Protein AF-A0A521E0T3-F1 (afdb_monomer)

Organism: NCBI:txid686389

Sequence (88 aa):
MTITATIDEHEAVTLTYTRMNTTSNLGVPDAADFASDLKSTFNPDQGNIYRDAYNVLVQPEGVTVEVHPHSFPIPWQHIASVVDQLRA

Solvent-accessible surface area (backbone atoms only — not comparable to full-atom values): 5065 Å² total; per-residue (Å²): 123,50,76,48,43,45,73,46,101,83,42,30,24,39,40,35,40,43,50,104,86,47,78,49,78,44,73,42,73,47,30,67,62,49,29,50,53,61,58,46,56,74,40,89,87,46,67,64,47,81,53,99,73,39,32,42,39,67,48,96,72,24,35,36,40,35,33,89,98,46,72,49,81,43,44,56,92,46,47,65,59,38,36,49,48,53,72,111

Mean predicted aligned error: 5.28 Å

Secondary structure (DSSP, 8-state):
-EEEEEE-TTS-EEEEEEETTEEEEEEES-HHHHHHHHHHTTSTT---EE-SS-EEEEETTEEEEEETTEEEEEEHHHHHHHHHHTT-

Structure (mmCIF, N/CA/C/O backbone):
data_AF-A0A521E0T3-F1
#
_entry.id   AF-A0A521E0T3-F1
#
loop_
_atom_site.group_PDB
_atom_site.id
_atom_site.type_symbol
_atom_site.label_atom_id
_atom_site.label_alt_id
_atom_site.label_comp_id
_atom_site.label_asym_id
_atom_site.label_entity_id
_atom_site.label_seq_id
_atom_site.pdbx_PDB_ins_code
_atom_site.Cartn_x
_atom_site.Cartn_y
_atom_site.Cartn_z
_atom_site.occupancy
_atom_site.B_iso_or_equiv
_atom_site.auth_seq_id
_atom_site.auth_comp_id
_atom_site.auth_asym_id
_atom_site.auth_atom_id
_atom_site.pdbx_PDB_model_num
ATOM 1 N N . MET A 1 1 ? -16.495 5.252 -1.110 1.00 67.12 1 MET A N 1
ATOM 2 C CA . MET A 1 1 ? -15.022 5.326 -1.087 1.00 67.12 1 MET A CA 1
ATOM 3 C C . MET A 1 1 ? -14.544 4.301 -2.082 1.00 67.12 1 MET A C 1
ATOM 5 O O . MET A 1 1 ? -15.016 3.172 -2.003 1.00 67.12 1 MET A O 1
ATOM 9 N N . THR A 1 2 ? -13.707 4.710 -3.028 1.00 78.81 2 THR A N 1
ATOM 10 C CA . THR A 1 2 ? -13.255 3.843 -4.120 1.00 78.81 2 THR A CA 1
ATOM 11 C C . THR A 1 2 ? -11.740 3.920 -4.189 1.00 78.81 2 THR A C 1
ATOM 13 O O . THR A 1 2 ? -11.184 5.018 -4.128 1.00 78.81 2 THR A O 1
ATOM 16 N N . ILE A 1 3 ? -11.101 2.755 -4.267 1.00 79.69 3 ILE A N 1
ATOM 17 C CA . ILE A 1 3 ? -9.666 2.614 -4.498 1.00 79.69 3 ILE A CA 1
ATOM 18 C C . ILE A 1 3 ? -9.510 1.926 -5.847 1.00 79.69 3 ILE A C 1
ATOM 20 O O . ILE A 1 3 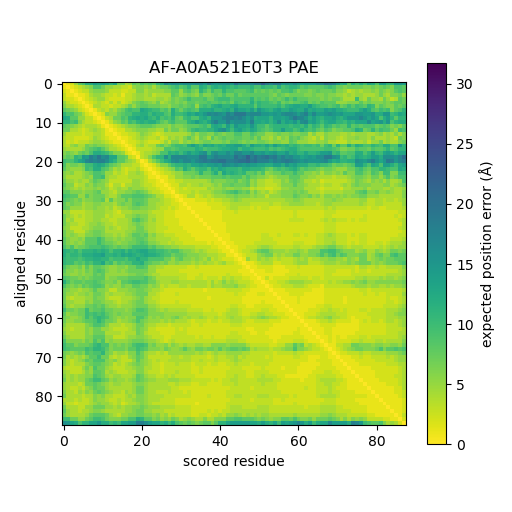? -10.129 0.886 -6.077 1.00 79.69 3 ILE A O 1
ATOM 24 N N . THR A 1 4 ? -8.719 2.526 -6.726 1.00 81.38 4 THR A N 1
ATOM 25 C CA . THR A 1 4 ? -8.339 1.943 -8.013 1.00 81.38 4 THR A CA 1
ATOM 26 C C . THR A 1 4 ? -6.825 1.836 -8.082 1.00 81.38 4 THR A C 1
ATOM 28 O O . THR A 1 4 ? -6.130 2.806 -7.786 1.00 81.38 4 THR A O 1
ATOM 31 N N . ALA A 1 5 ? -6.318 0.679 -8.478 1.00 78.62 5 ALA A N 1
ATOM 32 C CA . ALA A 1 5 ? -4.919 0.448 -8.788 1.00 78.62 5 ALA A CA 1
ATOM 33 C C . ALA A 1 5 ? -4.768 0.299 -10.303 1.00 78.62 5 ALA A C 1
ATOM 35 O O . ALA A 1 5 ? -5.527 -0.437 -10.930 1.00 78.62 5 ALA A O 1
ATOM 36 N N . THR A 1 6 ? -3.819 1.018 -10.893 1.00 81.12 6 THR A N 1
ATOM 37 C CA . THR A 1 6 ? -3.524 0.946 -12.331 1.00 81.12 6 THR A CA 1
ATOM 38 C C . THR A 1 6 ? -2.037 0.735 -12.536 1.00 81.12 6 THR A C 1
ATOM 40 O O . THR A 1 6 ? -1.246 1.400 -11.872 1.00 81.12 6 THR A O 1
ATOM 43 N N . ILE A 1 7 ? -1.665 -0.158 -13.447 1.00 75.94 7 ILE A N 1
ATOM 44 C CA . ILE A 1 7 ? -0.269 -0.428 -13.802 1.00 75.94 7 ILE A CA 1
ATOM 45 C C . ILE A 1 7 ? 0.085 0.409 -15.031 1.00 75.94 7 ILE A C 1
ATOM 47 O O . ILE A 1 7 ? -0.667 0.427 -16.004 1.00 75.94 7 ILE A O 1
ATOM 51 N N . ASP A 1 8 ? 1.198 1.127 -14.956 1.00 72.62 8 ASP A N 1
ATOM 52 C CA . ASP A 1 8 ? 1.769 1.889 -16.064 1.00 72.62 8 ASP A CA 1
ATOM 53 C C . ASP A 1 8 ? 2.696 1.018 -16.935 1.00 72.62 8 ASP A C 1
ATOM 55 O O . ASP A 1 8 ? 3.104 -0.075 -16.540 1.00 72.62 8 ASP A O 1
ATOM 59 N N . GLU A 1 9 ? 3.070 1.520 -18.114 1.00 62.25 9 GLU A N 1
ATOM 60 C CA . GLU A 1 9 ? 3.959 0.872 -19.091 1.00 62.25 9 GLU A CA 1
ATOM 61 C C . GLU A 1 9 ? 5.326 0.465 -18.501 1.00 62.25 9 GLU A C 1
ATOM 63 O O . GLU A 1 9 ? 5.992 -0.427 -19.025 1.00 62.25 9 GLU A O 1
ATOM 68 N N . HIS A 1 10 ? 5.728 1.094 -17.393 1.00 65.00 10 HIS A N 1
ATOM 69 C CA . HIS A 1 10 ? 6.948 0.802 -16.635 1.00 65.00 10 HIS A CA 1
ATOM 70 C C . HIS A 1 10 ? 6.758 -0.155 -15.442 1.00 65.00 10 HIS A C 1
ATOM 72 O O . HIS A 1 10 ? 7.592 -0.168 -14.539 1.00 65.00 10 HIS A O 1
ATOM 78 N N . GLU A 1 11 ? 5.655 -0.909 -15.385 1.00 68.44 11 GLU A N 1
ATOM 79 C CA . GLU A 1 11 ? 5.303 -1.813 -14.270 1.00 68.44 11 GLU A CA 1
ATOM 80 C C . GLU A 1 11 ? 5.107 -1.093 -12.919 1.00 68.44 11 GLU A C 1
ATOM 82 O O . GLU A 1 11 ? 5.008 -1.722 -11.864 1.00 68.44 11 GLU A O 1
ATOM 87 N N . ALA A 1 12 ? 5.007 0.239 -12.935 1.00 73.00 12 ALA A N 1
ATOM 88 C CA . ALA A 1 12 ? 4.712 1.049 -11.763 1.00 73.00 12 ALA A CA 1
ATOM 89 C C . ALA A 1 12 ? 3.199 1.099 -11.513 1.00 73.00 12 ALA A C 1
ATOM 91 O O . ALA A 1 12 ? 2.404 1.380 -12.407 1.00 73.00 12 ALA A O 1
ATOM 92 N N . VAL A 1 13 ? 2.791 0.869 -10.272 1.00 78.81 13 VAL A N 1
ATOM 93 C CA . VAL A 1 13 ? 1.403 0.963 -9.822 1.00 78.81 13 VAL A CA 1
ATOM 94 C C . VAL A 1 13 ? 1.083 2.388 -9.424 1.00 78.81 13 VAL A C 1
ATOM 96 O O . VAL A 1 13 ? 1.762 2.965 -8.589 1.00 78.81 13 VAL A O 1
ATOM 99 N N . THR A 1 14 ? -0.026 2.927 -9.906 1.00 81.94 14 THR A N 1
ATOM 100 C CA . THR A 1 14 ? -0.651 4.108 -9.312 1.00 81.94 14 THR A CA 1
ATOM 101 C C . THR A 1 14 ? -1.871 3.683 -8.504 1.00 81.94 14 THR A C 1
ATOM 103 O O . THR A 1 14 ? -2.891 3.270 -9.057 1.00 81.94 14 THR A O 1
ATOM 106 N N . LEU A 1 15 ? -1.787 3.805 -7.181 1.00 80.06 15 LEU A N 1
ATOM 107 C CA . LEU A 1 15 ? -2.929 3.681 -6.281 1.00 80.06 15 LEU A CA 1
ATOM 108 C C . LEU A 1 15 ? -3.663 5.014 -6.228 1.00 80.06 15 LEU A C 1
ATOM 110 O O . LEU A 1 15 ? -3.089 6.020 -5.825 1.00 80.06 15 LEU A O 1
ATOM 114 N N . THR A 1 16 ? -4.935 5.025 -6.606 1.00 82.44 16 THR A N 1
ATOM 115 C CA . THR A 1 16 ? -5.789 6.212 -6.572 1.00 82.44 16 THR A CA 1
ATOM 116 C C . THR A 1 16 ? -6.906 6.019 -5.556 1.00 82.44 16 THR A C 1
ATOM 118 O O . THR A 1 16 ? -7.676 5.063 -5.632 1.00 82.44 16 THR A O 1
ATOM 121 N N . TYR A 1 17 ? -7.001 6.937 -4.599 1.00 81.25 17 TYR A N 1
ATOM 122 C CA . TYR A 1 17 ? -8.046 6.986 -3.581 1.00 81.25 17 TYR A CA 1
ATOM 123 C C . TYR A 1 17 ? -8.961 8.170 -3.835 1.00 81.25 17 TYR A C 1
ATOM 125 O O . TYR A 1 17 ? -8.480 9.299 -3.843 1.00 81.25 17 TYR A O 1
ATOM 133 N N . THR A 1 18 ? -10.270 7.938 -3.948 1.00 73.56 18 THR A N 1
ATOM 134 C CA . THR A 1 18 ? -11.261 9.021 -3.999 1.00 73.56 18 THR A CA 1
ATOM 135 C C . THR A 1 18 ? -12.214 8.934 -2.807 1.00 73.56 18 THR A C 1
ATOM 137 O O . THR A 1 18 ? -13.006 7.987 -2.674 1.00 73.56 18 THR A O 1
ATOM 140 N N . ARG A 1 19 ? -12.190 9.958 -1.942 1.00 71.25 19 ARG A N 1
ATOM 141 C CA . ARG A 1 19 ? -13.168 10.134 -0.856 1.00 71.25 19 ARG A CA 1
ATOM 142 C C . ARG A 1 19 ? -13.799 11.507 -0.917 1.00 71.25 19 ARG A C 1
ATOM 144 O O . ARG A 1 19 ? -13.131 12.494 -0.652 1.00 71.25 19 ARG A O 1
ATOM 151 N N . MET A 1 20 ? -15.113 11.510 -1.147 1.00 59.38 20 MET A N 1
ATOM 152 C CA . MET A 1 20 ? -16.046 12.642 -1.072 1.00 59.38 20 MET A CA 1
ATOM 153 C C . MET A 1 20 ? -15.671 13.843 -1.965 1.00 59.38 20 MET A C 1
ATOM 155 O O . MET A 1 20 ? -16.474 14.186 -2.822 1.00 59.38 20 MET A O 1
ATOM 159 N N . ASN A 1 21 ? -14.469 14.418 -1.861 1.00 66.75 21 ASN A N 1
ATOM 160 C CA . ASN A 1 21 ? -13.962 15.514 -2.693 1.00 66.75 21 ASN A CA 1
ATOM 161 C C . ASN A 1 21 ? -12.424 15.515 -2.854 1.00 66.75 21 ASN A C 1
ATOM 163 O O . ASN A 1 21 ? -11.890 16.423 -3.485 1.00 66.75 21 ASN A O 1
ATOM 167 N N . THR A 1 22 ? -11.700 14.546 -2.280 1.00 64.25 22 THR A N 1
ATOM 168 C CA . THR A 1 22 ? -10.238 14.436 -2.392 1.00 64.25 22 THR A CA 1
ATOM 169 C C . THR A 1 22 ? -9.841 13.196 -3.180 1.00 64.25 22 THR A C 1
ATOM 171 O O . THR A 1 22 ? -10.323 12.093 -2.904 1.00 64.25 22 THR A O 1
ATOM 174 N N . THR A 1 23 ? -8.945 13.403 -4.147 1.00 77.62 23 THR A N 1
ATOM 175 C CA . THR A 1 23 ? -8.243 12.341 -4.866 1.00 77.62 23 THR A CA 1
ATOM 176 C C . THR A 1 23 ? -6.783 12.348 -4.432 1.00 77.62 23 THR A C 1
ATOM 178 O O . THR A 1 23 ? -6.145 13.399 -4.446 1.00 77.62 23 THR A O 1
ATOM 181 N N . SER A 1 24 ? -6.266 11.196 -4.021 1.00 77.25 24 SER A N 1
ATOM 182 C CA . SER A 1 24 ? -4.852 11.008 -3.687 1.00 77.25 24 SER A CA 1
ATOM 183 C C . SER A 1 24 ? -4.272 9.898 -4.544 1.00 77.25 24 SER A C 1
ATOM 185 O O . SER A 1 24 ? -4.941 8.889 -4.764 1.00 77.25 24 SER A O 1
ATOM 187 N N . ASN A 1 25 ? -3.038 10.084 -5.003 1.00 82.50 25 ASN A N 1
ATOM 188 C CA . ASN A 1 25 ? -2.329 9.138 -5.851 1.00 82.50 25 ASN A CA 1
ATOM 189 C C . ASN A 1 25 ? -1.020 8.727 -5.165 1.00 82.50 25 ASN A C 1
ATOM 191 O O . ASN A 1 25 ? -0.308 9.591 -4.655 1.00 82.50 25 ASN A O 1
ATOM 195 N N . LEU A 1 26 ? -0.702 7.433 -5.161 1.00 83.00 26 LEU A N 1
ATOM 196 C CA . LEU A 1 26 ? 0.590 6.906 -4.723 1.00 83.00 26 LEU A CA 1
ATOM 197 C C . LEU A 1 26 ? 1.179 6.037 -5.833 1.00 83.00 26 LEU A C 1
ATOM 199 O O . LEU A 1 26 ? 0.548 5.066 -6.244 1.00 83.00 26 LEU A O 1
ATOM 203 N N . GLY A 1 27 ? 2.377 6.387 -6.297 1.00 84.25 27 GLY A N 1
ATOM 204 C CA . GLY A 1 27 ? 3.162 5.541 -7.189 1.00 84.25 27 GLY A CA 1
ATOM 205 C C . GLY A 1 27 ? 3.911 4.486 -6.381 1.00 84.25 27 GLY A C 1
ATOM 206 O O . GLY A 1 27 ? 4.713 4.855 -5.531 1.00 84.25 27 GLY A O 1
ATOM 207 N N . VAL A 1 28 ? 3.660 3.204 -6.632 1.00 83.94 28 VAL A N 1
ATOM 208 C CA . VAL A 1 28 ? 4.381 2.072 -6.045 1.00 83.94 28 VAL A CA 1
ATOM 209 C C . VAL A 1 28 ? 5.134 1.364 -7.170 1.00 83.94 28 VAL A C 1
ATOM 211 O O . VAL A 1 28 ? 4.507 0.932 -8.136 1.00 83.94 28 VAL A O 1
ATOM 214 N N . PRO A 1 29 ? 6.464 1.264 -7.104 1.00 80.56 29 PRO A N 1
ATOM 215 C CA . PRO A 1 29 ? 7.225 0.543 -8.113 1.00 80.56 29 PRO A CA 1
ATOM 216 C C . PRO A 1 29 ? 6.996 -0.967 -7.992 1.00 80.56 29 PRO A C 1
ATOM 218 O O . PRO A 1 29 ? 6.809 -1.480 -6.891 1.00 80.56 29 PRO A O 1
ATOM 221 N N . ASP A 1 30 ? 7.064 -1.653 -9.130 1.00 82.69 30 ASP A N 1
ATOM 222 C CA . ASP A 1 30 ? 6.967 -3.110 -9.257 1.00 82.69 30 ASP A CA 1
ATOM 223 C C . ASP A 1 30 ? 5.606 -3.706 -8.844 1.00 82.69 30 ASP A C 1
ATOM 225 O O . ASP A 1 30 ? 5.380 -4.182 -7.726 1.00 82.69 30 ASP A O 1
ATOM 229 N N . ALA A 1 31 ? 4.660 -3.669 -9.785 1.00 79.75 31 ALA A N 1
ATOM 230 C CA . ALA A 1 31 ? 3.289 -4.125 -9.585 1.00 79.75 31 ALA A CA 1
ATOM 231 C C . ALA A 1 31 ? 3.168 -5.604 -9.205 1.00 79.75 31 ALA A C 1
ATOM 233 O O . ALA A 1 31 ? 2.286 -5.964 -8.419 1.00 79.75 31 ALA A O 1
ATOM 234 N N . ALA A 1 32 ? 4.036 -6.456 -9.752 1.00 82.81 32 ALA A N 1
ATOM 235 C CA . ALA A 1 32 ? 3.973 -7.897 -9.556 1.00 82.81 32 ALA A CA 1
ATOM 236 C C . ALA A 1 32 ? 4.390 -8.294 -8.131 1.00 82.81 32 ALA A C 1
ATOM 238 O O . ALA A 1 32 ? 3.658 -9.037 -7.457 1.00 82.81 32 ALA A O 1
ATOM 239 N N . ASP A 1 33 ? 5.521 -7.768 -7.648 1.00 88.94 33 ASP A N 1
ATOM 240 C CA . ASP A 1 33 ? 5.940 -7.943 -6.257 1.00 88.94 33 ASP A CA 1
ATOM 241 C C . ASP A 1 33 ? 4.918 -7.304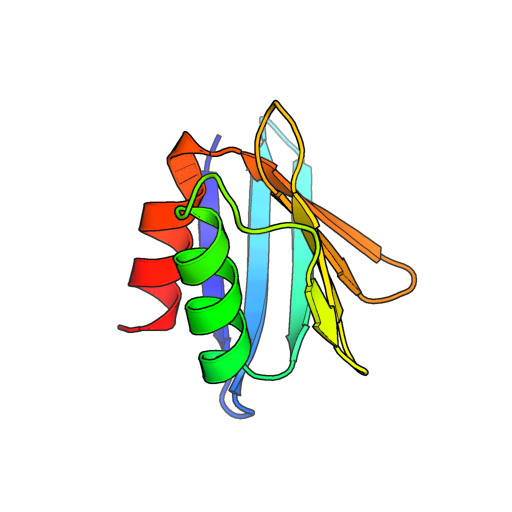 -5.308 1.00 88.94 33 ASP A C 1
ATOM 243 O O . ASP A 1 33 ? 4.493 -7.945 -4.345 1.00 88.94 33 ASP A O 1
ATOM 247 N N . PHE A 1 34 ? 4.427 -6.097 -5.618 1.00 89.38 34 PHE A N 1
ATOM 248 C CA . PHE A 1 34 ? 3.473 -5.397 -4.755 1.00 89.38 34 PHE A CA 1
ATOM 249 C C . PHE A 1 34 ? 2.139 -6.140 -4.608 1.00 89.38 34 PHE A C 1
ATOM 251 O O . PHE A 1 34 ? 1.626 -6.294 -3.496 1.00 89.38 34 PHE A O 1
ATOM 258 N N . ALA A 1 35 ? 1.581 -6.671 -5.699 1.00 89.44 35 ALA A N 1
ATOM 259 C CA . ALA A 1 35 ? 0.368 -7.484 -5.644 1.00 89.44 35 ALA A CA 1
ATOM 260 C C . ALA A 1 35 ? 0.569 -8.768 -4.822 1.00 89.44 35 ALA A C 1
ATOM 262 O O . ALA A 1 35 ? -0.335 -9.199 -4.097 1.00 89.44 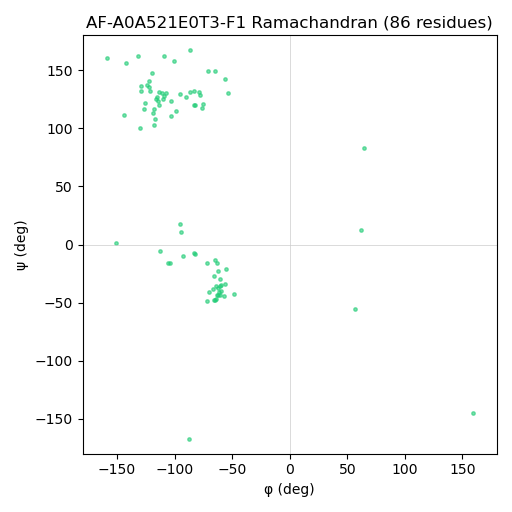35 ALA A O 1
ATOM 263 N N . SER A 1 36 ? 1.751 -9.380 -4.923 1.00 90.38 36 SER A N 1
ATOM 264 C CA . SER A 1 36 ? 2.109 -10.593 -4.181 1.00 90.38 36 SER A CA 1
ATOM 265 C C . SER A 1 36 ? 2.280 -10.318 -2.686 1.00 90.38 36 SER A C 1
ATOM 267 O O . SER A 1 36 ? 1.778 -11.084 -1.856 1.00 90.38 36 SER A O 1
ATOM 269 N N . ASP A 1 37 ? 2.907 -9.197 -2.339 1.00 91.88 37 ASP A N 1
ATOM 270 C CA . ASP A 1 37 ? 3.084 -8.737 -0.964 1.00 91.88 37 ASP A CA 1
ATOM 271 C C . ASP A 1 37 ? 1.732 -8.400 -0.326 1.00 91.88 37 ASP A C 1
ATOM 273 O O . ASP A 1 37 ? 1.406 -8.925 0.741 1.00 91.88 37 ASP A O 1
ATOM 277 N N . LEU A 1 38 ? 0.880 -7.633 -1.020 1.00 91.25 38 LEU A N 1
ATOM 278 C CA . LEU A 1 38 ? -0.488 -7.357 -0.573 1.00 91.25 38 LEU A CA 1
ATOM 279 C C . LEU A 1 38 ? -1.284 -8.644 -0.352 1.00 91.25 38 LEU A C 1
ATOM 281 O O . LEU A 1 38 ? -1.958 -8.787 0.666 1.00 91.25 38 LEU A O 1
ATOM 285 N N . LYS A 1 39 ? -1.196 -9.611 -1.269 1.00 92.06 39 LYS A N 1
ATOM 286 C CA . LYS A 1 39 ? -1.882 -10.898 -1.114 1.00 92.06 39 LYS A CA 1
ATOM 287 C C . LYS A 1 39 ? -1.364 -11.686 0.091 1.00 92.06 39 LYS A C 1
ATOM 289 O O . LYS A 1 39 ? -2.148 -12.357 0.760 1.00 92.06 39 LYS A O 1
ATOM 294 N N . SER A 1 40 ? -0.071 -11.604 0.383 1.00 92.38 40 SER A N 1
ATOM 295 C CA . SER A 1 40 ? 0.528 -12.291 1.529 1.00 92.38 40 SER A CA 1
ATOM 296 C C . SER A 1 40 ? 0.013 -11.744 2.863 1.00 92.38 40 SER A C 1
ATOM 298 O O . SER A 1 40 ? -0.092 -12.511 3.816 1.00 92.38 40 SER A O 1
ATOM 300 N N . THR A 1 41 ? -0.417 -10.475 2.926 1.00 92.12 41 THR A N 1
ATOM 301 C CA . THR A 1 41 ? -1.004 -9.878 4.147 1.00 92.12 41 THR A CA 1
ATOM 302 C C . THR A 1 41 ? -2.328 -10.507 4.594 1.00 92.12 41 THR A C 1
ATOM 304 O O . THR A 1 41 ? -2.744 -10.302 5.729 1.00 92.12 41 THR A O 1
ATOM 307 N N . PHE A 1 42 ? -2.984 -11.314 3.750 1.00 88.88 42 PHE A N 1
ATOM 308 C CA . PHE A 1 42 ? -4.146 -12.106 4.172 1.00 88.88 42 PHE A CA 1
ATOM 309 C C . PHE A 1 42 ? -3.780 -13.277 5.093 1.00 88.88 42 PHE A C 1
ATOM 311 O O . PHE A 1 42 ? -4.667 -13.850 5.727 1.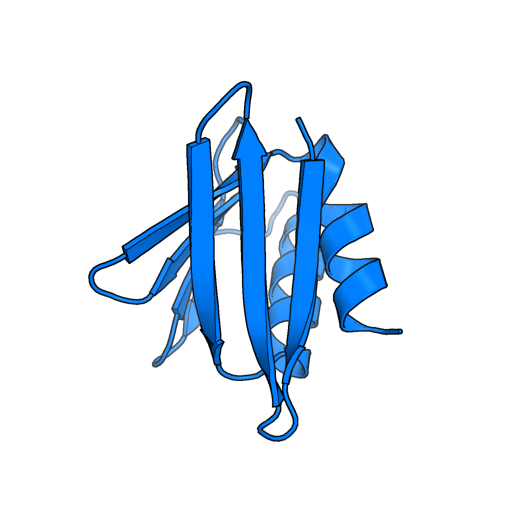00 88.88 42 PHE A O 1
ATOM 318 N N . ASN A 1 43 ? -2.504 -13.660 5.158 1.00 88.75 43 ASN A N 1
ATOM 319 C CA . ASN A 1 43 ? -2.039 -14.630 6.135 1.00 88.75 43 ASN A CA 1
ATOM 320 C C . ASN A 1 43 ? -1.963 -13.945 7.516 1.00 88.75 43 ASN A C 1
ATOM 322 O O . ASN A 1 43 ? -1.230 -12.970 7.650 1.00 88.75 43 ASN A O 1
ATOM 326 N N . PRO A 1 44 ? -2.684 -14.425 8.546 1.00 80.19 44 PRO A N 1
ATOM 327 C CA . PRO A 1 44 ? -2.705 -13.784 9.865 1.00 80.19 44 PRO A CA 1
ATOM 328 C C . PRO A 1 44 ? -1.338 -13.746 10.566 1.00 80.19 44 PRO A C 1
ATOM 330 O O . PRO A 1 44 ? -1.127 -12.891 11.422 1.00 80.19 44 PRO A O 1
ATOM 333 N N . ASP A 1 45 ? -0.414 -14.639 10.206 1.00 87.75 45 ASP A N 1
ATOM 334 C CA . ASP A 1 45 ? 0.964 -14.641 10.714 1.00 87.75 45 ASP A CA 1
ATOM 335 C C . ASP A 1 45 ? 1.887 -13.669 9.952 1.00 87.75 45 ASP A C 1
ATOM 337 O O . ASP A 1 45 ? 3.041 -13.466 10.337 1.00 87.75 45 ASP A O 1
ATOM 341 N N . GLN A 1 46 ? 1.408 -13.063 8.859 1.00 88.00 46 GLN A N 1
ATOM 342 C CA . GLN A 1 46 ? 2.187 -12.123 8.063 1.00 88.00 46 GLN A CA 1
ATOM 343 C C . GLN A 1 46 ? 2.282 -10.767 8.769 1.00 88.00 46 GLN A C 1
ATOM 345 O O . GLN A 1 46 ? 1.290 -10.068 8.971 1.00 88.00 46 GLN A O 1
ATOM 350 N N . GLY A 1 47 ? 3.511 -10.375 9.103 1.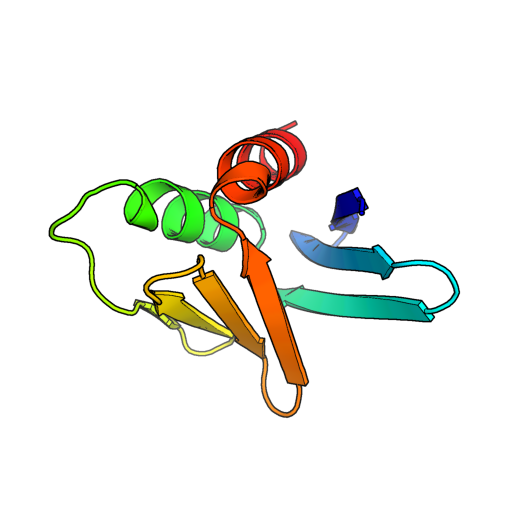00 89.75 47 GLY A N 1
ATOM 351 C CA . GLY A 1 47 ? 3.828 -9.037 9.594 1.00 89.75 47 GLY A CA 1
ATOM 352 C C . GLY A 1 47 ? 4.118 -8.038 8.471 1.00 89.75 47 GLY A C 1
ATOM 353 O O . GLY A 1 47 ? 3.903 -8.307 7.287 1.00 89.75 47 GLY A O 1
ATOM 354 N N . ASN A 1 48 ? 4.660 -6.885 8.863 1.00 93.88 48 ASN A N 1
ATOM 355 C CA . ASN A 1 48 ? 5.094 -5.840 7.937 1.00 93.88 48 ASN A CA 1
ATOM 356 C C . ASN A 1 48 ? 6.111 -6.371 6.917 1.00 93.88 48 ASN A C 1
ATOM 358 O O . ASN A 1 48 ? 7.002 -7.150 7.263 1.00 93.88 48 ASN A O 1
ATOM 362 N N . ILE A 1 49 ? 6.008 -5.892 5.681 1.00 94.69 49 ILE A N 1
ATOM 363 C CA . ILE A 1 49 ? 6.944 -6.186 4.596 1.00 94.69 49 ILE A CA 1
ATOM 364 C C . ILE A 1 49 ? 7.717 -4.907 4.290 1.00 94.69 49 ILE A C 1
ATOM 366 O O . ILE A 1 49 ? 7.125 -3.842 4.123 1.00 94.69 49 ILE A O 1
ATOM 370 N N . TYR A 1 50 ? 9.039 -5.019 4.220 1.00 93.81 50 TYR A N 1
ATOM 371 C CA . TYR A 1 50 ? 9.935 -3.906 3.924 1.00 93.81 50 TYR A CA 1
ATOM 372 C C . TYR A 1 50 ? 10.687 -4.223 2.633 1.00 93.81 50 TYR A C 1
ATOM 374 O O . TYR A 1 50 ? 11.470 -5.176 2.593 1.00 93.81 50 TYR A O 1
ATOM 382 N N . ARG A 1 51 ? 10.428 -3.457 1.571 1.00 90.56 51 ARG A N 1
ATOM 383 C CA . ARG A 1 51 ? 11.172 -3.508 0.307 1.00 90.56 51 ARG A CA 1
ATOM 384 C C . ARG A 1 51 ? 12.006 -2.234 0.179 1.00 90.56 51 ARG A C 1
ATOM 386 O O . ARG A 1 51 ? 11.748 -1.239 0.845 1.00 90.56 51 ARG A O 1
ATOM 393 N N . ASP A 1 52 ? 13.001 -2.262 -0.704 1.00 87.69 52 ASP A N 1
ATOM 394 C CA . ASP A 1 52 ? 13.880 -1.106 -0.941 1.00 87.69 52 ASP A CA 1
ATOM 395 C C . ASP A 1 52 ? 13.089 0.130 -1.411 1.00 87.69 52 ASP A C 1
ATOM 397 O O . ASP A 1 52 ? 13.380 1.261 -1.031 1.00 87.69 52 ASP A O 1
ATOM 401 N N . ALA A 1 53 ? 12.030 -0.110 -2.188 1.00 86.94 53 ALA A N 1
ATOM 402 C CA . ALA A 1 53 ? 11.279 0.935 -2.865 1.00 86.94 53 ALA A CA 1
ATOM 403 C C . ALA A 1 53 ? 9.902 1.248 -2.242 1.00 86.94 53 ALA A C 1
ATOM 405 O O . ALA A 1 53 ? 9.321 2.292 -2.537 1.00 86.94 53 ALA A O 1
ATOM 406 N N . TYR A 1 54 ? 9.374 0.369 -1.383 1.00 92.19 54 TYR A N 1
ATOM 407 C CA . 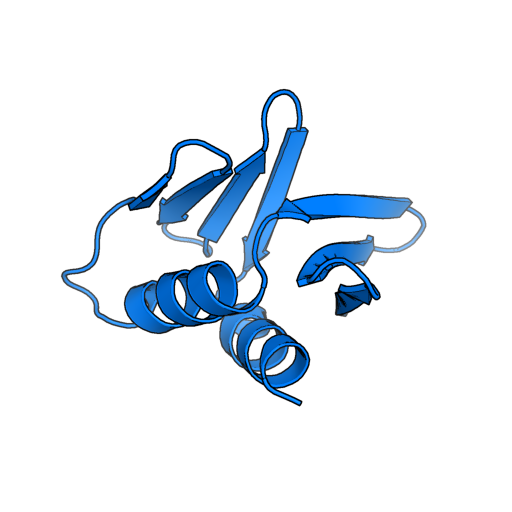TYR A 1 54 ? 8.128 0.585 -0.644 1.00 92.19 54 TYR A CA 1
ATOM 408 C C . TYR A 1 54 ? 8.043 -0.304 0.600 1.00 92.19 54 TYR A C 1
ATOM 410 O O . TYR A 1 54 ? 8.677 -1.352 0.683 1.00 92.19 54 TYR A O 1
ATOM 418 N N . ASN A 1 55 ? 7.186 0.066 1.547 1.00 93.56 55 ASN A N 1
ATOM 419 C CA . ASN A 1 55 ? 6.852 -0.759 2.703 1.00 93.56 55 ASN A CA 1
ATOM 420 C C . ASN A 1 55 ? 5.356 -1.071 2.720 1.00 93.56 55 ASN A C 1
ATOM 422 O O . ASN A 1 55 ? 4.530 -0.250 2.325 1.00 93.56 55 ASN A O 1
ATOM 426 N N . VAL A 1 56 ? 5.008 -2.250 3.223 1.00 94.38 56 VAL A N 1
ATOM 427 C CA . VAL A 1 56 ? 3.635 -2.707 3.439 1.00 94.38 56 VAL A CA 1
ATOM 428 C C . VAL A 1 56 ? 3.468 -2.947 4.932 1.00 94.38 56 VAL A C 1
ATOM 430 O O . VAL A 1 56 ? 3.957 -3.931 5.483 1.00 94.38 56 VAL A O 1
ATOM 433 N N . LEU A 1 57 ? 2.811 -2.014 5.608 1.00 94.88 57 LEU A N 1
ATOM 434 C CA . LEU A 1 57 ? 2.634 -2.030 7.054 1.00 94.88 57 LEU A CA 1
ATOM 435 C C . LEU A 1 57 ? 1.252 -2.588 7.389 1.00 94.88 57 LEU A C 1
ATOM 437 O O . LEU A 1 57 ? 0.236 -1.979 7.052 1.00 94.88 57 LEU A O 1
ATOM 441 N N . VAL A 1 58 ? 1.211 -3.741 8.050 1.00 93.44 58 VAL A N 1
ATOM 442 C CA . VAL A 1 58 ? -0.032 -4.399 8.459 1.00 93.44 58 VAL A CA 1
ATOM 443 C C . VAL A 1 58 ? -0.575 -3.704 9.703 1.00 93.44 58 VAL A C 1
ATOM 445 O O . VAL A 1 58 ? 0.131 -3.509 10.691 1.00 93.44 58 VAL A O 1
ATOM 448 N N . GLN A 1 59 ? -1.845 -3.317 9.656 1.00 91.69 59 GLN A N 1
ATOM 449 C CA . GLN A 1 59 ? -2.534 -2.606 10.725 1.00 91.69 59 GLN A CA 1
ATOM 450 C C . GLN A 1 59 ? -3.892 -3.255 11.036 1.00 91.69 59 GLN A C 1
ATOM 452 O O . GLN A 1 59 ? -4.445 -3.979 10.206 1.00 91.69 59 GLN A O 1
ATOM 457 N N . PRO A 1 60 ? -4.495 -2.974 12.206 1.00 89.75 60 PRO A N 1
ATOM 458 C CA . PRO A 1 60 ? -5.802 -3.535 12.553 1.00 89.75 60 PRO A CA 1
ATOM 459 C C . PRO A 1 60 ? -6.901 -3.218 11.525 1.00 89.75 60 PRO A C 1
ATOM 461 O O . PRO A 1 60 ? -7.770 -4.045 11.270 1.00 89.75 60 PRO A O 1
ATOM 464 N N . GLU A 1 61 ? -6.849 -2.036 10.906 1.00 89.06 61 GLU A N 1
ATOM 465 C CA . GLU A 1 61 ? -7.876 -1.544 9.974 1.00 89.06 61 GLU A CA 1
ATOM 466 C C . GLU A 1 61 ? -7.588 -1.876 8.497 1.00 89.06 61 GLU A C 1
ATOM 468 O O . GLU A 1 61 ? -8.450 -1.685 7.633 1.00 89.06 61 GLU A O 1
ATOM 473 N N . GLY A 1 62 ? -6.388 -2.370 8.182 1.00 91.69 62 GLY A N 1
ATOM 474 C CA . GLY A 1 62 ? -5.961 -2.631 6.812 1.00 91.69 62 GLY A CA 1
ATOM 475 C C . GLY A 1 62 ? -4.449 -2.689 6.675 1.00 91.69 62 GLY A C 1
ATOM 476 O O . GLY A 1 62 ? -3.727 -3.107 7.573 1.00 91.69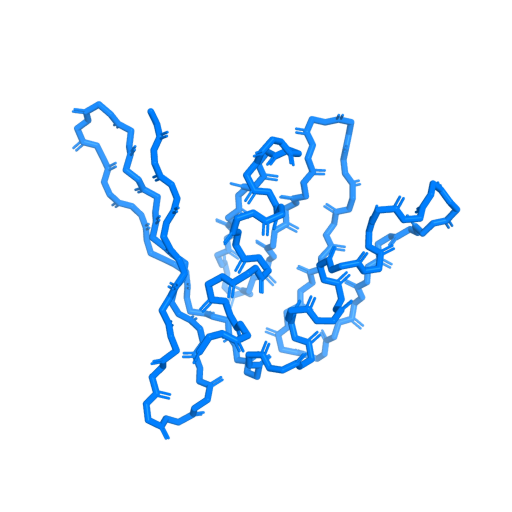 62 GLY A O 1
ATOM 477 N N . VAL A 1 63 ? -3.965 -2.202 5.545 1.00 93.12 63 VAL A N 1
ATOM 478 C CA . VAL A 1 63 ? -2.546 -2.105 5.226 1.00 93.12 63 VAL A CA 1
ATOM 479 C C . VAL A 1 63 ? -2.216 -0.662 4.882 1.00 93.12 63 VAL A C 1
ATOM 481 O O . VAL A 1 63 ? -2.956 -0.025 4.141 1.00 93.12 63 VAL A O 1
ATOM 484 N N . THR A 1 64 ? -1.099 -0.138 5.375 1.00 93.38 64 THR A N 1
ATOM 485 C CA . THR A 1 64 ? -0.541 1.122 4.875 1.00 93.38 64 THR A CA 1
ATOM 486 C C . THR A 1 64 ? 0.638 0.836 3.978 1.00 93.38 64 THR A C 1
ATOM 488 O O . THR A 1 64 ? 1.609 0.214 4.396 1.00 93.38 64 THR A O 1
ATOM 491 N N . VAL A 1 65 ? 0.550 1.332 2.753 1.00 92.31 65 VAL A N 1
ATOM 492 C CA . VAL A 1 65 ? 1.655 1.317 1.806 1.00 92.31 65 VAL A CA 1
ATOM 493 C C . VAL A 1 65 ? 2.444 2.597 1.992 1.00 92.31 65 VAL A C 1
ATOM 495 O O . VAL A 1 65 ? 1.868 3.682 1.970 1.00 92.31 65 VAL A O 1
ATOM 498 N N . GLU A 1 66 ? 3.745 2.491 2.187 1.00 93.25 66 GLU A N 1
ATOM 499 C CA . GLU A 1 66 ? 4.634 3.637 2.333 1.00 93.25 66 GLU A CA 1
ATOM 500 C C . GLU A 1 66 ? 5.630 3.652 1.179 1.00 93.25 66 GLU A C 1
ATOM 502 O O . GLU A 1 66 ? 6.327 2.672 0.945 1.00 93.25 66 GLU A O 1
ATOM 507 N N . VAL A 1 67 ? 5.696 4.771 0.465 1.00 90.50 67 VAL A N 1
ATOM 508 C CA . VAL A 1 67 ? 6.695 5.048 -0.570 1.00 90.50 67 VAL A CA 1
ATOM 509 C C . VAL A 1 67 ? 7.253 6.418 -0.244 1.00 90.50 67 VAL A C 1
ATOM 511 O O . VAL A 1 67 ? 6.594 7.426 -0.492 1.00 90.50 67 VAL A O 1
ATOM 514 N N . HIS A 1 68 ? 8.428 6.464 0.381 1.00 83.19 68 HIS A N 1
ATOM 515 C CA . HIS A 1 68 ? 8.944 7.694 0.974 1.00 83.19 68 HIS A CA 1
ATOM 516 C C . HIS A 1 68 ? 8.967 8.859 -0.040 1.00 83.19 68 HIS A C 1
ATOM 518 O O . HIS A 1 68 ? 9.493 8.691 -1.141 1.00 83.19 68 HIS A O 1
ATOM 524 N N . PRO A 1 69 ? 8.432 10.048 0.308 1.00 85.06 69 PRO A N 1
ATOM 525 C CA . PRO A 1 69 ? 7.927 10.478 1.622 1.00 85.06 69 PRO A CA 1
ATOM 526 C C . PRO A 1 69 ? 6.4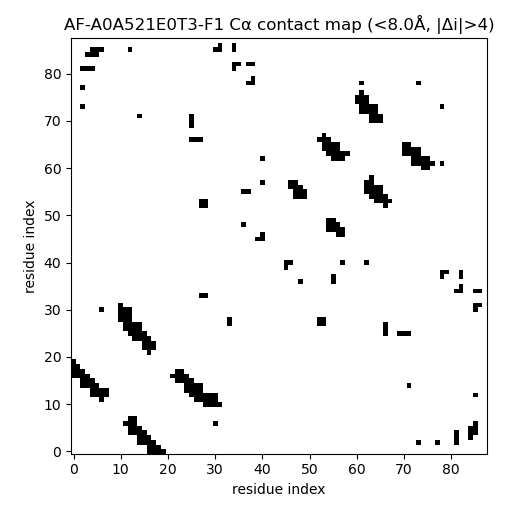08 10.292 1.829 1.00 85.06 69 PRO A C 1
ATOM 528 O O . PRO A 1 69 ? 5.836 10.843 2.769 1.00 85.06 69 PRO A O 1
ATOM 531 N N . HIS A 1 70 ? 5.730 9.580 0.935 1.00 87.81 70 HIS A N 1
ATOM 532 C CA . HIS A 1 70 ? 4.280 9.432 0.901 1.00 87.81 70 HIS A CA 1
ATOM 533 C C . HIS A 1 70 ? 3.807 8.104 1.499 1.00 87.81 70 HIS A C 1
ATOM 535 O O . HIS A 1 70 ? 4.530 7.112 1.553 1.00 87.81 70 HIS A O 1
ATOM 541 N N . SER A 1 71 ? 2.549 8.071 1.930 1.00 88.94 71 SER A N 1
ATOM 542 C CA . SER A 1 71 ? 1.896 6.844 2.368 1.00 88.94 71 SER A CA 1
ATOM 543 C C . SER A 1 71 ? 0.435 6.814 1.942 1.00 88.94 71 SER A C 1
ATOM 545 O O . SER A 1 71 ? -0.183 7.848 1.673 1.00 88.94 71 SER A O 1
ATOM 547 N N . PHE A 1 72 ? -0.108 5.607 1.841 1.00 88.44 72 PHE A N 1
ATOM 548 C CA . PHE A 1 72 ? -1.443 5.350 1.333 1.00 88.44 72 PHE A CA 1
ATOM 549 C C . PHE A 1 72 ? -2.090 4.196 2.110 1.00 88.44 72 PHE A C 1
ATOM 551 O O . PHE A 1 72 ? -1.658 3.046 1.989 1.00 88.44 72 PHE A O 1
ATOM 558 N N . PRO A 1 73 ? -3.126 4.473 2.919 1.00 90.56 73 PRO A N 1
ATOM 559 C CA . PRO A 1 73 ? -3.855 3.434 3.630 1.00 90.56 73 PRO A CA 1
ATOM 560 C C . PRO A 1 73 ? -4.843 2.715 2.700 1.00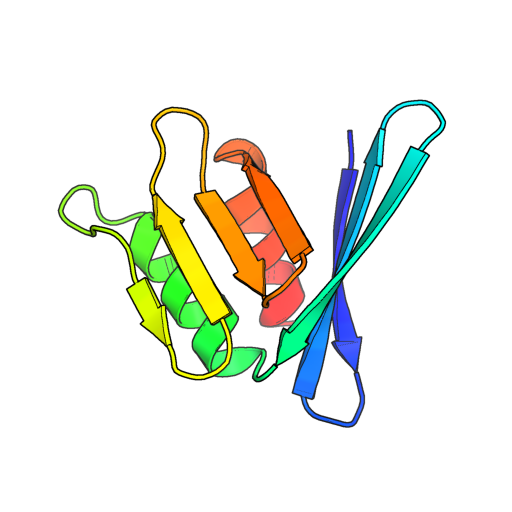 90.56 73 PRO A C 1
ATOM 562 O O . PRO A 1 73 ? -5.661 3.339 2.022 1.00 90.56 73 PRO A O 1
ATOM 565 N N . ILE A 1 74 ? -4.810 1.387 2.720 1.00 89.62 74 ILE A N 1
ATOM 566 C CA . ILE A 1 74 ? -5.726 0.484 2.024 1.00 89.62 74 ILE A CA 1
ATOM 567 C C . ILE A 1 74 ? -6.485 -0.336 3.077 1.00 89.62 74 ILE A C 1
ATOM 569 O O . ILE A 1 74 ? -5.911 -1.228 3.702 1.00 89.62 74 ILE A O 1
ATOM 573 N N . PRO A 1 75 ? -7.782 -0.078 3.288 1.00 91.38 75 PRO A N 1
ATOM 574 C CA . PRO A 1 75 ? -8.587 -0.869 4.215 1.00 91.38 75 PRO A CA 1
ATOM 575 C C . PRO A 1 75 ? -8.750 -2.320 3.752 1.00 91.38 75 PRO A C 1
ATOM 577 O O . PRO A 1 75 ? -8.848 -2.567 2.546 1.00 91.38 75 PRO A O 1
ATOM 580 N N . TRP A 1 76 ? -8.876 -3.261 4.695 1.00 91.25 76 TRP A N 1
ATOM 581 C CA . TRP A 1 76 ? -8.969 -4.704 4.408 1.00 91.25 76 TRP A CA 1
ATOM 582 C C . TRP A 1 76 ? -9.989 -5.055 3.320 1.00 91.25 76 TRP A C 1
ATOM 584 O O . TRP A 1 76 ? -9.685 -5.831 2.414 1.00 91.25 76 TRP A O 1
ATOM 594 N N . GLN A 1 77 ? -11.175 -4.435 3.348 1.00 90.50 77 GLN A N 1
ATOM 595 C CA . GLN A 1 77 ? -12.240 -4.704 2.377 1.00 90.50 77 GLN A CA 1
ATOM 596 C C . GLN A 1 77 ? -11.881 -4.341 0.925 1.00 90.50 77 GLN A C 1
ATOM 598 O O . GLN A 1 77 ? -12.571 -4.770 0.003 1.00 90.50 77 GLN A O 1
ATOM 603 N N . HIS A 1 78 ? -10.828 -3.547 0.707 1.00 88.88 78 HIS A N 1
ATOM 604 C CA . HIS A 1 78 ? -10.375 -3.131 -0.619 1.00 88.88 78 HIS A CA 1
ATOM 605 C C . HIS A 1 78 ? -9.123 -3.871 -1.096 1.00 88.88 78 HIS A C 1
ATOM 607 O O . HIS A 1 78 ? -8.863 -3.858 -2.296 1.00 88.88 78 HIS A O 1
ATOM 613 N N . ILE A 1 79 ? -8.379 -4.556 -0.218 1.00 88.88 79 ILE A N 1
ATOM 614 C CA . ILE A 1 79 ? -7.111 -5.206 -0.594 1.00 88.88 79 ILE A CA 1
ATOM 615 C C . ILE A 1 79 ? -7.327 -6.261 -1.680 1.00 88.88 79 ILE A C 1
ATOM 617 O O . ILE A 1 79 ? -6.590 -6.281 -2.659 1.00 88.88 79 ILE A O 1
ATOM 621 N N . ALA A 1 80 ? -8.370 -7.089 -1.567 1.00 89.19 80 ALA A N 1
ATOM 622 C CA . ALA A 1 80 ? -8.655 -8.116 -2.571 1.00 89.19 80 ALA A CA 1
ATOM 623 C C . ALA A 1 80 ? -8.928 -7.504 -3.955 1.00 89.19 80 ALA A C 1
ATOM 625 O O . ALA A 1 80 ? -8.419 -7.996 -4.956 1.00 89.19 80 ALA A O 1
ATOM 626 N N . SER A 1 81 ? -9.675 -6.395 -3.998 1.00 88.81 81 SER A N 1
ATOM 627 C CA . SER A 1 81 ? -9.951 -5.659 -5.236 1.00 88.81 81 SER A CA 1
ATOM 628 C C . SER A 1 81 ? -8.694 -5.016 -5.817 1.00 88.81 81 SER A C 1
ATOM 630 O O . SER A 1 81 ? -8.546 -4.987 -7.031 1.00 88.81 81 SER A O 1
ATOM 632 N N . VAL A 1 82 ? -7.806 -4.485 -4.973 1.00 86.81 82 VAL A N 1
ATOM 633 C CA . VAL A 1 82 ? -6.530 -3.899 -5.408 1.00 86.81 82 VAL A CA 1
ATOM 634 C C . VAL A 1 82 ? -5.631 -4.983 -5.996 1.00 86.81 82 VAL A C 1
ATOM 636 O O . VAL A 1 82 ? -5.117 -4.815 -7.092 1.00 86.81 82 VAL A O 1
ATOM 639 N N . VAL A 1 83 ? -5.486 -6.122 -5.314 1.00 89.12 83 VAL A N 1
ATOM 640 C CA . VAL A 1 83 ? -4.694 -7.259 -5.809 1.00 89.12 83 VAL A CA 1
ATOM 641 C C . VAL A 1 83 ? -5.238 -7.784 -7.136 1.00 89.12 83 VAL A C 1
ATOM 643 O O . VAL A 1 83 ? -4.453 -8.126 -8.012 1.00 89.12 83 VAL A O 1
ATOM 646 N N . ASP A 1 84 ? -6.560 -7.860 -7.294 1.00 86.62 84 ASP A N 1
ATOM 647 C CA . ASP A 1 84 ? -7.191 -8.284 -8.548 1.00 86.62 84 ASP A CA 1
ATOM 648 C C . ASP A 1 84 ? -6.891 -7.304 -9.693 1.00 86.62 84 ASP A C 1
ATOM 650 O O . ASP A 1 84 ? -6.408 -7.717 -10.743 1.00 86.62 84 ASP A O 1
ATOM 654 N N . GLN A 1 85 ? -7.048 -5.997 -9.448 1.00 84.44 85 GLN A N 1
ATOM 655 C CA . GLN A 1 85 ? -6.726 -4.938 -10.415 1.00 84.44 85 GLN A CA 1
ATOM 656 C C . GLN A 1 85 ? -5.249 -4.920 -10.828 1.00 84.44 85 GLN A C 1
ATOM 658 O O . GLN A 1 85 ? -4.937 -4.534 -11.947 1.00 84.44 85 GLN A O 1
ATOM 663 N N . LEU A 1 86 ? -4.345 -5.344 -9.943 1.00 84.06 86 LEU A N 1
ATOM 664 C CA . LEU A 1 86 ? -2.911 -5.442 -10.225 1.00 84.06 86 LEU A CA 1
ATOM 665 C C . LEU A 1 86 ? -2.497 -6.725 -10.956 1.00 84.06 86 LEU A C 1
ATOM 667 O O . LEU A 1 86 ? -1.334 -6.886 -11.312 1.00 84.06 86 LEU A O 1
ATOM 671 N N . ARG A 1 87 ? -3.407 -7.684 -11.119 1.00 79.50 87 ARG A N 1
ATOM 672 C CA . ARG A 1 87 ? -3.127 -8.962 -11.790 1.00 79.50 87 ARG A CA 1
ATOM 673 C C . ARG A 1 87 ? -3.877 -9.119 -13.113 1.00 79.50 87 ARG A C 1
ATOM 675 O O . ARG A 1 87 ? -3.669 -10.136 -13.774 1.00 79.50 87 ARG A O 1
ATOM 682 N N . ALA A 1 88 ? -4.759 -8.173 -13.432 1.00 63.91 88 ALA A N 1
ATOM 683 C CA . ALA A 1 88 ? -5.550 -8.106 -14.658 1.00 63.91 88 ALA A CA 1
ATOM 684 C C . ALA A 1 88 ? -4.731 -7.528 -15.816 1.00 63.91 88 ALA A C 1
ATOM 686 O O . ALA A 1 88 ? -4.893 -8.053 -16.941 1.00 63.91 88 ALA A O 1
#

Nearest PDB structures (foldseek):
  4zxc-assembly2_Y  TM=5.548E-01  e=1.485E-01  Pseudomonas sp. WBC-3
  6c5r-assembly2_E  TM=3.130E-01  e=1.267E+00  Metarhizium acridum CQMa 102
  8b7t-assembly1_A  TM=3.841E-01  e=7.563E+00  Encephalitozoon cuniculi
  8u3k-assembly1_E  TM=2.824E-01  e=2.166E+00  Vibrio cholerae
  9bgk-assembly1_E  TM=2.756E-01  e=3.285E+00  Vibrio cholerae

Radius of gyration: 11.92 Å; Cα contacts (8 Å, |Δi|>4): 160; chains: 1; bounding box: 30×30×32 Å

Foldseek 3Di:
DDWAWAADPQQWIWIWDDDPHDIDIDIAHHLPVVLVLLVCLVPVPDAKDDDPQWIWHQDPQATWIDGPPDIDGDGPVCSVVHSVNSVD

pLDDT: mean 84.51, std 8.45, range [59.38, 94.88]